Protein AF-A0A9X6AD32-F1 (afdb_monomer_lite)

Secondary structure (DSSP, 8-state):
--EEEEEEEE-SSHHHHHHHHHHHHHHHHHHHHTTPEEEEEEE-TT--TTPPPEEEEEEEE-TTS-HHHHHHHHHHSHHHHHHTTT----

Foldseek 3Di:
DKDKDKDKDFAPDPVLVVVVLQLVVLCQVLLVVLQKHWDDKDWDPCDDVPGTTMIITMIIHGPPDDPVVSVVVSCPDPSVVVSCVPPDPD

Sequence (90 aa):
MSQYQLRVYTLCSPEALIAYENIWSKHIPGLAKHRITTHGVWTVPAAPEGEAPQLYALVSYRDADDVQERLQAYLAGPEFRADMEGFDIS

pLDDT: mean 88.91, std 8.74, range [61.19, 97.88]

Structure (mmCIF, N/CA/C/O backbone):
data_AF-A0A9X6AD32-F1
#
_entry.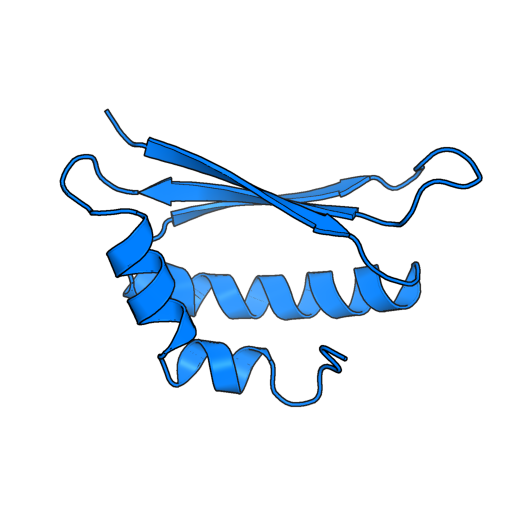id   AF-A0A9X6AD32-F1
#
loop_
_atom_site.group_PDB
_atom_site.id
_atom_site.type_symbol
_atom_site.label_atom_id
_atom_site.label_alt_id
_atom_site.label_comp_id
_atom_site.label_asym_id
_atom_site.label_entity_id
_atom_site.label_seq_id
_atom_site.pdbx_PDB_ins_code
_atom_site.Cartn_x
_atom_site.Cartn_y
_atom_site.Cartn_z
_atom_site.occupancy
_atom_site.B_iso_or_equiv
_atom_site.auth_seq_id
_atom_site.auth_comp_id
_atom_site.auth_asym_id
_atom_site.auth_atom_id
_atom_site.pdbx_PDB_model_num
ATOM 1 N N . MET A 1 1 ? -2.283 3.656 -21.716 1.00 74.00 1 MET A N 1
ATOM 2 C CA . MET A 1 1 ? -3.426 3.458 -20.814 1.00 74.00 1 MET A CA 1
ATOM 3 C C . MET A 1 1 ? -2.972 2.751 -19.550 1.00 74.00 1 MET A C 1
ATOM 5 O O . MET A 1 1 ? -2.893 1.529 -19.512 1.00 74.00 1 MET A O 1
ATOM 9 N N . SER A 1 2 ? -2.671 3.533 -18.514 1.00 87.81 2 SER A N 1
ATOM 10 C CA . SER A 1 2 ? -2.223 3.003 -17.226 1.00 87.81 2 SER A CA 1
ATOM 11 C C . SER A 1 2 ? -3.253 2.048 -16.621 1.00 87.81 2 SER A C 1
ATOM 13 O O . SER A 1 2 ? -4.459 2.280 -16.730 1.00 87.81 2 SER A O 1
ATOM 15 N N . GLN A 1 3 ? -2.776 1.008 -15.940 1.00 94.31 3 GLN A N 1
ATOM 16 C CA . GLN A 1 3 ? -3.630 0.115 -15.160 1.00 94.31 3 GLN A CA 1
ATOM 17 C C . GLN A 1 3 ? -3.726 0.646 -13.731 1.00 94.31 3 GLN A C 1
ATOM 19 O O . GLN A 1 3 ? -2.704 0.973 -13.129 1.00 94.31 3 GLN A O 1
ATOM 24 N N . TYR A 1 4 ? -4.938 0.726 -13.187 1.00 95.75 4 TYR A N 1
ATOM 25 C CA . TYR A 1 4 ? -5.189 1.186 -11.823 1.00 95.75 4 TYR A CA 1
ATOM 26 C C . TYR A 1 4 ? -5.656 0.022 -10.954 1.00 95.75 4 TYR A C 1
ATOM 28 O O . TYR A 1 4 ? -6.459 -0.800 -11.388 1.00 95.75 4 TYR A O 1
ATOM 36 N N . GLN A 1 5 ? -5.164 -0.026 -9.720 1.00 95.88 5 GLN A N 1
ATOM 37 C CA . GLN A 1 5 ? -5.547 -1.015 -8.722 1.00 95.88 5 GLN A CA 1
ATOM 38 C C . GLN A 1 5 ? -5.974 -0.293 -7.447 1.00 95.88 5 GLN A C 1
ATOM 40 O O . GLN A 1 5 ? -5.205 0.483 -6.877 1.00 95.88 5 GLN A O 1
ATOM 45 N N . LEU A 1 6 ? -7.191 -0.586 -6.991 1.00 96.75 6 LEU A N 1
ATOM 46 C CA . LEU A 1 6 ? -7.648 -0.223 -5.657 1.00 96.75 6 LEU A CA 1
ATOM 47 C C . LEU A 1 6 ? -7.303 -1.367 -4.701 1.00 96.75 6 LEU A C 1
ATOM 49 O O . LEU A 1 6 ? -7.740 -2.499 -4.904 1.00 96.75 6 LEU A O 1
ATOM 53 N N . ARG A 1 7 ? -6.510 -1.072 -3.673 1.00 95.31 7 ARG A N 1
ATOM 54 C CA . ARG A 1 7 ? -6.189 -2.001 -2.587 1.00 95.31 7 ARG A CA 1
ATOM 55 C C . ARG A 1 7 ? -7.046 -1.656 -1.380 1.00 95.31 7 ARG A C 1
ATOM 57 O O . ARG A 1 7 ? -7.142 -0.483 -1.024 1.00 95.31 7 ARG A O 1
ATOM 64 N N . VAL A 1 8 ? -7.655 -2.674 -0.778 1.00 94.44 8 VAL A N 1
ATOM 65 C CA . VAL A 1 8 ? -8.521 -2.538 0.396 1.00 94.44 8 VAL A CA 1
ATOM 66 C C . VAL A 1 8 ? -7.966 -3.427 1.496 1.00 94.44 8 VAL A C 1
ATOM 68 O O . VAL A 1 8 ? -7.860 -4.641 1.322 1.00 94.44 8 VAL A O 1
ATOM 71 N N . TYR A 1 9 ? -7.607 -2.813 2.615 1.00 92.31 9 TYR A N 1
ATOM 72 C CA . TYR A 1 9 ? -7.090 -3.487 3.798 1.00 92.31 9 TYR A CA 1
ATOM 73 C C . TYR A 1 9 ? -8.151 -3.425 4.884 1.00 92.31 9 TYR A C 1
ATOM 75 O O . TYR A 1 9 ? -8.633 -2.340 5.195 1.00 92.31 9 TYR A O 1
ATOM 83 N N . THR A 1 10 ? -8.519 -4.577 5.443 1.00 91.50 10 THR A N 1
ATOM 84 C CA . THR A 1 10 ? -9.436 -4.670 6.588 1.00 91.50 10 THR A CA 1
ATOM 85 C C . THR A 1 10 ? -8.613 -4.930 7.842 1.00 91.50 10 THR A C 1
ATOM 87 O O . THR A 1 10 ? -7.808 -5.859 7.856 1.00 91.50 10 THR A O 1
ATOM 90 N N . LEU A 1 11 ? -8.780 -4.085 8.857 1.00 89.56 11 LEU A N 1
ATOM 91 C CA . LEU A 1 11 ? -7.972 -4.084 10.073 1.00 89.56 11 LEU A CA 1
ATOM 92 C C . LEU A 1 11 ? -8.806 -4.572 11.263 1.00 89.56 11 LEU A C 1
ATOM 94 O O . LEU A 1 11 ? -10.031 -4.456 11.273 1.00 89.56 11 LEU A O 1
ATOM 98 N N . CYS A 1 12 ? -8.137 -5.125 12.276 1.00 87.75 12 CYS A N 1
ATOM 99 C CA . CYS A 1 12 ? -8.795 -5.725 13.439 1.00 87.75 12 CYS A CA 1
ATOM 100 C C . CYS A 1 12 ? -9.367 -4.696 14.427 1.00 87.75 12 CYS A C 1
ATOM 102 O O . CYS A 1 12 ? -10.298 -5.015 15.164 1.00 87.75 12 CYS A O 1
ATOM 104 N N . SER A 1 13 ? -8.831 -3.471 14.449 1.00 88.00 13 SER A N 1
ATOM 105 C CA . SER A 1 13 ? -9.299 -2.398 15.325 1.00 88.00 13 SER A CA 1
ATOM 106 C C . SER A 1 13 ? -9.006 -1.001 14.754 1.00 88.00 13 SER A C 1
ATOM 108 O O . SER A 1 13 ? -8.177 -0.860 13.845 1.00 88.00 13 SER A O 1
ATOM 110 N N . PRO A 1 14 ? -9.673 0.054 15.259 1.00 88.19 14 PRO A N 1
ATOM 111 C CA . PRO A 1 14 ? -9.377 1.435 14.877 1.00 88.19 14 PRO A CA 1
ATOM 112 C C . PRO A 1 14 ? -7.926 1.848 15.170 1.00 88.19 14 PRO A C 1
ATOM 114 O O . PRO A 1 14 ? -7.320 2.592 14.402 1.00 88.19 14 PRO A O 1
ATOM 117 N N . GLU A 1 15 ? -7.327 1.332 16.243 1.00 88.44 15 GLU A N 1
ATOM 118 C CA . GLU A 1 15 ? -5.923 1.579 16.584 1.00 88.44 15 GLU A CA 1
ATOM 119 C C . GLU A 1 15 ? -4.985 0.932 15.558 1.00 88.44 15 GLU A C 1
ATOM 121 O O . GLU A 1 15 ? -4.007 1.555 15.137 1.00 88.44 15 GLU A O 1
ATOM 126 N N . ALA A 1 16 ? -5.312 -0.284 15.099 1.00 89.06 16 ALA A N 1
ATOM 127 C CA . ALA A 1 16 ? -4.575 -0.953 14.031 1.00 89.06 16 ALA A CA 1
ATOM 128 C C . ALA A 1 16 ? -4.671 -0.181 12.706 1.00 89.06 16 ALA A C 1
ATOM 130 O O . ALA A 1 16 ? -3.685 -0.102 11.977 1.00 89.06 16 ALA A O 1
ATOM 131 N N . LEU A 1 17 ? -5.816 0.446 12.416 1.00 90.50 17 LEU A N 1
ATOM 132 C CA . LEU A 1 17 ? -5.979 1.323 11.254 1.00 90.50 17 LEU A CA 1
ATOM 133 C C . LEU A 1 17 ? -5.048 2.539 11.313 1.00 90.50 17 LEU A C 1
ATOM 135 O O . LEU A 1 17 ? -4.337 2.798 10.345 1.00 90.50 17 LEU A O 1
ATOM 139 N N . ILE A 1 18 ? -4.999 3.236 12.451 1.00 89.25 18 ILE A N 1
ATOM 140 C CA . ILE A 1 18 ? -4.105 4.390 12.650 1.00 89.25 18 ILE A CA 1
ATOM 141 C C . ILE A 1 18 ? -2.633 3.961 12.541 1.00 89.25 18 ILE A C 1
ATOM 143 O O . ILE A 1 18 ? -1.813 4.646 11.923 1.00 89.25 18 ILE A O 1
ATOM 147 N N . ALA A 1 19 ? -2.274 2.814 13.121 1.00 89.81 19 ALA A N 1
ATOM 148 C CA . ALA A 1 19 ? -0.924 2.269 13.009 1.00 89.81 19 ALA A CA 1
ATOM 149 C C . ALA A 1 19 ? -0.571 1.922 11.552 1.00 89.81 19 ALA A C 1
ATOM 151 O O . ALA A 1 19 ? 0.515 2.265 11.077 1.00 89.81 19 ALA A O 1
ATOM 152 N N . TYR A 1 20 ? -1.499 1.298 10.825 1.00 90.69 20 TYR A N 1
ATOM 153 C CA . TYR A 1 20 ? -1.282 0.879 9.445 1.00 90.69 20 TYR A CA 1
ATOM 154 C C . TYR A 1 20 ? -1.241 2.056 8.461 1.00 90.69 20 TYR A C 1
ATOM 156 O O . TYR A 1 20 ? -0.443 2.040 7.527 1.00 90.69 20 TYR A O 1
ATOM 164 N N . GLU A 1 21 ? -2.004 3.126 8.697 1.00 91.12 21 GLU A N 1
ATOM 165 C CA . GLU A 1 21 ? -1.922 4.369 7.916 1.00 91.12 21 GLU A CA 1
ATOM 166 C C . GLU A 1 21 ? -0.511 4.987 7.967 1.00 91.12 21 GLU A C 1
ATOM 168 O O . GLU A 1 21 ? 0.046 5.393 6.939 1.00 91.12 21 GLU A O 1
ATOM 173 N N . ASN A 1 22 ? 0.126 4.968 9.144 1.00 89.75 22 ASN A N 1
ATOM 174 C CA . ASN A 1 22 ? 1.508 5.427 9.306 1.00 89.75 22 ASN A CA 1
ATOM 175 C C . ASN A 1 22 ? 2.515 4.547 8.548 1.00 89.75 22 ASN A C 1
ATOM 177 O O . ASN A 1 22 ? 3.485 5.056 7.980 1.00 89.75 22 ASN A O 1
ATOM 181 N N . ILE A 1 23 ? 2.294 3.231 8.514 1.00 91.06 23 ILE A N 1
ATOM 182 C CA . ILE A 1 23 ? 3.131 2.291 7.753 1.00 91.06 23 ILE A CA 1
ATOM 183 C C . ILE A 1 23 ? 2.948 2.497 6.254 1.00 91.06 23 ILE A C 1
ATOM 185 O O . ILE A 1 23 ? 3.924 2.498 5.506 1.00 91.06 23 ILE A O 1
ATOM 189 N N . TRP A 1 24 ? 1.723 2.763 5.813 1.00 92.88 24 TRP A N 1
ATOM 190 C CA . TRP A 1 24 ? 1.428 2.953 4.403 1.00 92.88 24 TRP A CA 1
ATOM 191 C C . TRP A 1 24 ? 2.204 4.128 3.789 1.00 92.88 24 TRP A C 1
ATOM 193 O O . TRP A 1 24 ? 2.666 4.050 2.650 1.00 92.88 24 TRP A O 1
ATOM 203 N N . SER A 1 25 ? 2.445 5.187 4.566 1.00 90.44 25 SER A N 1
ATOM 204 C CA . SER A 1 25 ? 3.316 6.294 4.147 1.00 90.44 25 SER A CA 1
ATOM 205 C C . SER A 1 25 ? 4.755 5.843 3.848 1.00 90.44 25 SER A C 1
ATOM 207 O O . SER A 1 25 ? 5.387 6.371 2.930 1.00 90.44 25 SER A O 1
ATOM 209 N N . LYS A 1 26 ? 5.266 4.834 4.569 1.00 91.88 26 LYS A N 1
ATOM 210 C CA . LYS A 1 26 ? 6.602 4.252 4.349 1.00 91.88 26 LYS A CA 1
ATOM 211 C C . LYS A 1 26 ? 6.668 3.402 3.079 1.00 91.88 26 LYS A C 1
ATOM 213 O O . LYS A 1 26 ? 7.692 3.393 2.404 1.00 91.88 26 LYS A O 1
ATOM 218 N N . HIS A 1 27 ? 5.552 2.789 2.683 1.00 92.50 27 HIS A N 1
ATOM 219 C CA . HIS A 1 27 ? 5.477 2.006 1.450 1.00 92.50 27 HIS A CA 1
ATOM 220 C C . HIS A 1 27 ? 5.647 2.845 0.182 1.00 92.50 27 HIS A C 1
ATOM 222 O O . HIS A 1 27 ? 6.114 2.326 -0.832 1.00 92.50 27 HIS A O 1
ATOM 228 N N . ILE A 1 28 ? 5.294 4.137 0.202 1.00 94.38 28 ILE A N 1
ATOM 229 C CA . ILE A 1 28 ? 5.244 4.973 -1.008 1.00 94.38 28 ILE A CA 1
ATOM 230 C C . ILE A 1 28 ? 6.609 5.053 -1.727 1.00 94.38 28 ILE A C 1
ATOM 232 O O . ILE A 1 28 ? 6.648 4.763 -2.929 1.00 94.38 28 ILE A O 1
ATOM 236 N N . PRO A 1 29 ? 7.739 5.383 -1.062 1.00 94.50 29 PRO A N 1
ATOM 237 C CA . PRO A 1 29 ? 9.054 5.360 -1.706 1.00 94.50 29 PRO A CA 1
ATOM 238 C C . PRO A 1 29 ? 9.457 3.979 -2.238 1.00 94.50 29 PRO A C 1
ATOM 240 O O . PRO A 1 29 ? 10.028 3.891 -3.326 1.00 94.50 29 PRO A O 1
ATOM 243 N N . GLY A 1 30 ? 9.156 2.905 -1.499 1.00 93.75 30 GLY A N 1
ATOM 244 C CA . GLY A 1 30 ? 9.434 1.531 -1.924 1.00 93.75 30 GLY A CA 1
ATOM 245 C C . GLY A 1 30 ? 8.661 1.169 -3.191 1.00 93.75 30 GLY A C 1
ATOM 246 O O . GLY A 1 30 ? 9.256 0.806 -4.203 1.00 93.75 30 GLY A O 1
ATOM 247 N N . LEU A 1 31 ? 7.346 1.384 -3.192 1.00 95.19 31 LEU A N 1
ATOM 248 C CA . LEU A 1 31 ? 6.474 1.181 -4.351 1.00 95.19 31 LEU A CA 1
ATOM 249 C C . LEU A 1 31 ? 6.970 1.951 -5.585 1.00 95.19 31 LEU A C 1
ATOM 251 O O . LEU A 1 31 ? 7.045 1.382 -6.678 1.00 95.19 31 LEU A O 1
ATOM 255 N N . ALA A 1 32 ? 7.400 3.205 -5.411 1.00 95.19 32 ALA A N 1
ATOM 256 C CA . ALA A 1 32 ? 7.916 4.025 -6.504 1.00 95.19 32 ALA A CA 1
ATOM 257 C C . ALA A 1 32 ? 9.174 3.422 -7.162 1.00 95.19 32 ALA A C 1
ATOM 259 O O . ALA A 1 32 ? 9.281 3.439 -8.393 1.00 95.19 32 ALA A O 1
ATOM 260 N N . LYS A 1 33 ? 10.092 2.825 -6.384 1.00 94.56 33 LYS A N 1
ATOM 261 C CA . LYS A 1 33 ? 11.272 2.113 -6.922 1.00 94.56 33 LYS A CA 1
ATOM 262 C C . LYS A 1 33 ? 10.881 0.923 -7.798 1.00 94.56 33 LYS A C 1
ATOM 264 O O . LYS A 1 33 ? 11.537 0.655 -8.802 1.00 94.56 33 LYS A O 1
ATOM 269 N N . HIS A 1 34 ? 9.774 0.263 -7.466 1.00 92.69 34 HIS A N 1
ATOM 270 C CA . HIS A 1 34 ? 9.201 -0.839 -8.241 1.00 92.69 34 HIS A CA 1
ATOM 271 C C . HIS A 1 34 ? 8.233 -0.372 -9.341 1.00 92.69 34 HIS A C 1
ATOM 273 O O . HIS A 1 34 ? 7.514 -1.189 -9.915 1.00 92.69 34 HIS A O 1
ATOM 279 N N . ARG A 1 35 ? 8.241 0.928 -9.683 1.00 94.75 3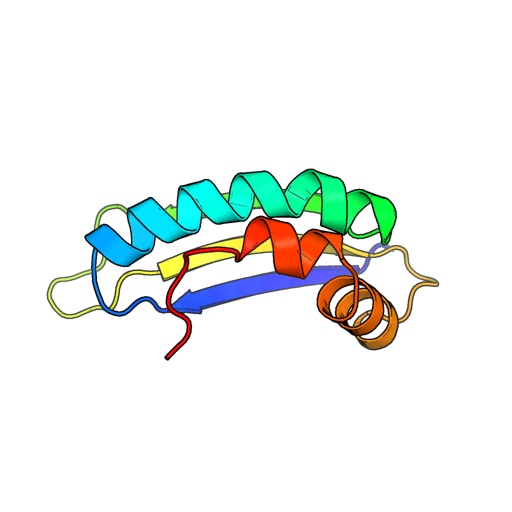5 ARG A N 1
ATOM 280 C CA . ARG A 1 35 ? 7.397 1.556 -10.721 1.00 94.75 35 ARG A CA 1
ATOM 281 C C . ARG A 1 35 ? 5.896 1.484 -10.427 1.00 94.75 35 ARG A C 1
ATOM 283 O O . ARG A 1 35 ? 5.087 1.577 -11.348 1.00 94.75 35 ARG A O 1
ATOM 290 N N . ILE A 1 36 ? 5.536 1.371 -9.153 1.00 96.19 36 ILE A N 1
ATOM 291 C CA . ILE A 1 36 ? 4.157 1.431 -8.678 1.00 96.19 36 ILE A CA 1
ATOM 292 C C . ILE A 1 36 ? 3.910 2.849 -8.158 1.00 96.19 36 ILE A C 1
ATOM 294 O O . ILE A 1 36 ? 4.547 3.296 -7.205 1.00 96.19 36 ILE A O 1
ATOM 298 N N . THR A 1 37 ? 3.002 3.582 -8.798 1.00 97.12 37 THR A N 1
ATOM 299 C CA . THR A 1 37 ? 2.671 4.959 -8.403 1.00 97.12 37 THR A CA 1
ATOM 300 C C . THR A 1 37 ? 1.491 4.952 -7.446 1.00 97.12 37 THR A C 1
ATOM 302 O O . THR A 1 37 ? 0.443 4.421 -7.794 1.00 97.12 37 THR A O 1
ATOM 305 N N . THR A 1 38 ? 1.637 5.572 -6.276 1.00 97.56 38 THR A N 1
ATOM 306 C CA . THR A 1 38 ? 0.525 5.789 -5.337 1.00 97.56 38 THR A CA 1
ATOM 307 C C . THR A 1 38 ? -0.165 7.112 -5.656 1.00 97.56 38 THR A C 1
ATOM 309 O O . THR A 1 38 ? 0.505 8.137 -5.755 1.00 97.56 38 THR A O 1
ATOM 312 N N . HIS A 1 39 ? -1.489 7.087 -5.819 1.00 97.12 39 HIS A N 1
ATOM 313 C CA . HIS A 1 39 ? -2.317 8.268 -6.116 1.00 97.12 39 HIS A CA 1
ATOM 314 C C . HIS A 1 39 ? -3.012 8.827 -4.883 1.00 97.12 39 HIS A C 1
ATOM 316 O O . HIS A 1 39 ? -3.231 10.029 -4.788 1.00 97.12 39 HIS A O 1
ATOM 322 N N . GLY A 1 40 ? -3.375 7.956 -3.947 1.00 95.69 40 GLY A N 1
ATOM 323 C CA . GLY A 1 40 ? -4.103 8.358 -2.758 1.00 95.69 40 GLY A CA 1
ATOM 324 C C . GLY A 1 40 ? -4.242 7.213 -1.778 1.00 95.69 40 GLY A C 1
ATOM 325 O O . GLY A 1 40 ? -4.242 6.042 -2.167 1.00 95.69 40 GLY A O 1
ATOM 326 N N . VAL A 1 41 ? -4.342 7.592 -0.512 1.00 96.00 41 VAL A N 1
ATOM 327 C CA . VAL A 1 41 ? -4.477 6.705 0.637 1.00 96.00 41 VAL A CA 1
ATOM 328 C C . VAL A 1 41 ? -5.496 7.358 1.545 1.00 96.00 41 VAL A C 1
ATOM 330 O O . VAL A 1 41 ? -5.357 8.544 1.846 1.00 96.00 41 VAL A O 1
ATOM 333 N N . TRP A 1 42 ? -6.544 6.636 1.911 1.00 94.31 42 TRP A N 1
ATOM 334 C CA . TRP A 1 42 ? -7.594 7.189 2.752 1.00 94.31 42 TRP A CA 1
ATOM 335 C C . TRP A 1 42 ? -8.233 6.116 3.620 1.00 94.31 42 TRP A C 1
ATOM 3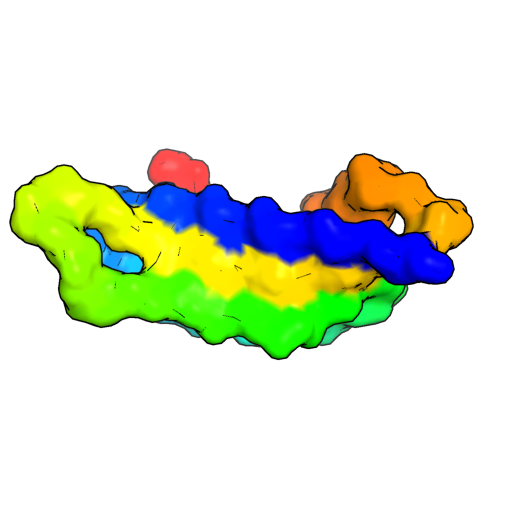37 O O . TRP A 1 42 ? -8.258 4.929 3.288 1.00 94.31 42 TRP A O 1
ATOM 347 N N . THR A 1 43 ? -8.775 6.571 4.738 1.00 91.19 43 THR A N 1
ATOM 348 C CA . THR A 1 43 ? -9.612 5.793 5.643 1.00 91.19 43 THR A CA 1
ATOM 349 C C . THR A 1 43 ? -11.042 6.326 5.583 1.00 91.19 43 THR A C 1
ATOM 351 O O . THR A 1 43 ? -11.290 7.417 5.062 1.00 91.19 43 THR A O 1
ATOM 354 N N . VAL A 1 44 ? -12.008 5.550 6.077 1.00 83.06 44 VAL A N 1
ATOM 355 C CA . VAL A 1 44 ? -13.399 6.002 6.217 1.00 83.06 44 VAL A CA 1
ATOM 356 C C . VAL A 1 44 ? -13.638 6.314 7.700 1.00 83.06 44 VAL A C 1
ATOM 358 O O . VAL A 1 44 ? -13.711 5.381 8.496 1.00 83.06 44 VAL A O 1
ATOM 361 N N . PRO A 1 45 ? -13.754 7.599 8.100 1.00 66.88 45 PRO A N 1
ATOM 362 C CA . PRO A 1 45 ? -13.797 8.003 9.514 1.00 66.88 45 PRO A CA 1
ATOM 363 C C . PRO A 1 45 ? -15.029 7.521 10.292 1.00 66.88 45 PRO A C 1
ATOM 365 O O . PRO A 1 45 ? -15.056 7.610 11.514 1.00 66.88 45 PRO A O 1
ATOM 368 N N . ALA A 1 46 ? -16.066 7.067 9.587 1.00 62.56 46 ALA A N 1
ATOM 369 C CA . ALA A 1 46 ? -17.365 6.705 10.141 1.00 62.56 46 ALA A CA 1
ATOM 370 C C . ALA A 1 46 ? -17.909 5.455 9.443 1.00 62.56 46 ALA A C 1
ATOM 372 O O . ALA A 1 46 ? -18.986 5.487 8.845 1.00 62.56 46 ALA A O 1
ATOM 373 N N . ALA A 1 47 ? -17.135 4.367 9.469 1.00 64.06 47 ALA A N 1
ATOM 374 C CA . ALA A 1 47 ? -17.701 3.065 9.145 1.00 64.06 47 ALA A CA 1
ATOM 375 C C . ALA A 1 47 ? -18.935 2.845 10.057 1.00 64.06 47 ALA A C 1
ATOM 377 O O . ALA A 1 47 ? -18.840 3.133 11.257 1.00 64.06 47 ALA A O 1
ATOM 378 N N . PRO A 1 48 ? -20.101 2.448 9.514 1.00 68.25 48 PRO A N 1
ATOM 379 C CA . PRO A 1 48 ? -21.285 2.101 10.294 1.00 68.25 48 PRO A CA 1
ATOM 380 C C . PRO A 1 48 ? -20.940 1.241 11.515 1.00 68.25 48 PRO A C 1
ATOM 382 O O . PRO A 1 48 ? -20.028 0.417 11.450 1.00 68.25 48 PRO A O 1
ATOM 385 N N . GLU A 1 49 ? -21.667 1.406 12.626 1.00 67.00 49 GLU A N 1
ATOM 386 C CA . GLU A 1 49 ? -21.474 0.554 13.808 1.00 67.00 49 GLU A CA 1
ATOM 387 C C . GLU A 1 49 ? -21.491 -0.931 13.403 1.00 67.00 49 GLU A C 1
ATOM 389 O O . GLU A 1 49 ? -22.474 -1.428 12.855 1.00 67.00 49 GLU A O 1
A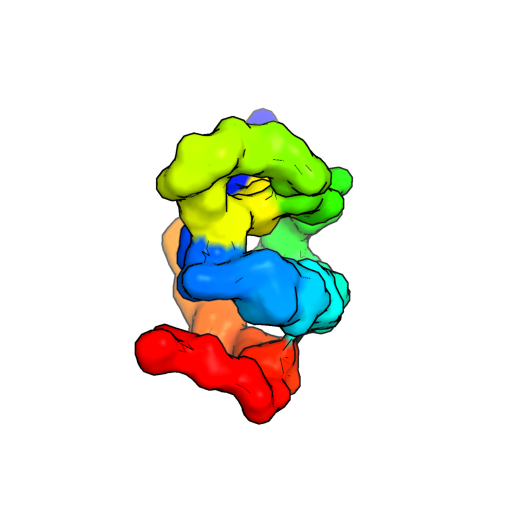TOM 394 N N . GLY A 1 50 ? -20.381 -1.629 13.6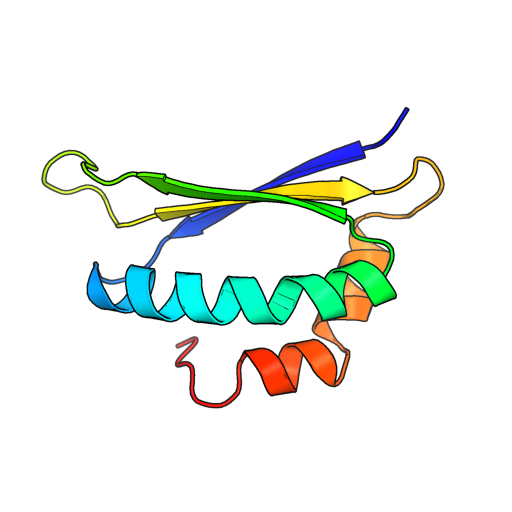62 1.00 68.88 50 GLY A N 1
ATOM 395 C CA . GLY A 1 50 ? -20.197 -3.040 13.312 1.00 68.88 50 GLY A CA 1
ATOM 396 C C . GLY A 1 50 ? -19.382 -3.309 12.041 1.00 68.88 50 GLY A C 1
ATOM 397 O O . GLY A 1 50 ? -19.057 -4.469 11.790 1.00 68.88 50 GLY A O 1
ATOM 398 N N . GLU A 1 51 ? -19.003 -2.290 11.266 1.00 78.88 51 GLU A N 1
ATOM 399 C CA . GLU A 1 51 ? -18.061 -2.461 10.156 1.00 78.88 51 GLU A CA 1
ATOM 400 C C . GLU A 1 51 ? -16.605 -2.442 10.633 1.00 78.88 51 GLU A C 1
ATOM 402 O O . GLU A 1 51 ? -16.194 -1.627 11.462 1.00 78.88 51 GLU A O 1
ATOM 407 N N . ALA A 1 52 ? -15.809 -3.362 10.088 1.00 84.38 52 ALA A N 1
ATOM 408 C CA . ALA A 1 52 ? -14.385 -3.415 10.371 1.00 84.38 52 ALA A CA 1
ATOM 409 C C . ALA A 1 52 ? -13.675 -2.192 9.758 1.00 84.38 52 ALA A C 1
ATOM 411 O O . ALA A 1 52 ? -13.980 -1.810 8.625 1.00 84.38 52 ALA A O 1
ATOM 412 N N . PRO A 1 53 ? -12.713 -1.582 10.465 1.00 89.88 53 PRO A N 1
ATOM 413 C CA . PRO A 1 53 ? -11.9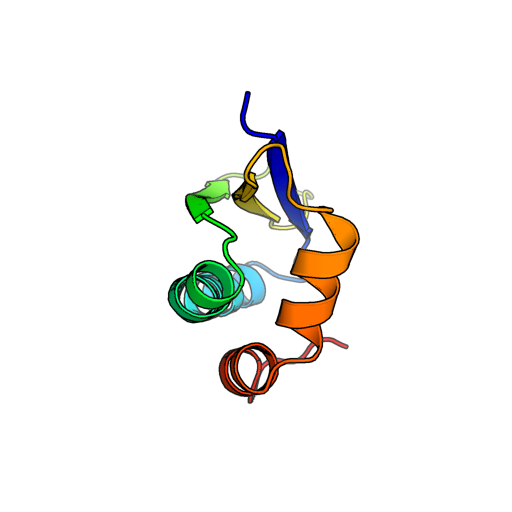83 -0.426 9.965 1.00 89.88 53 PRO A CA 1
ATOM 414 C C . PRO A 1 53 ? -11.184 -0.776 8.705 1.00 89.88 53 PRO A C 1
ATOM 416 O O . PRO A 1 53 ? -10.523 -1.815 8.640 1.00 89.88 53 PRO A O 1
ATOM 419 N N . GLN A 1 54 ? -11.229 0.108 7.703 1.00 92.44 54 GLN A N 1
ATOM 420 C CA . GLN A 1 54 ? -10.603 -0.120 6.401 1.00 92.44 54 GLN A CA 1
ATOM 421 C C . GLN A 1 54 ? -9.691 1.022 5.956 1.00 92.44 54 GLN A C 1
ATOM 423 O O . GLN A 1 54 ? -10.011 2.202 6.125 1.00 92.44 54 GLN A O 1
ATOM 428 N N . LEU A 1 55 ? -8.584 0.642 5.314 1.00 93.56 55 LEU A N 1
ATOM 429 C CA . LEU A 1 55 ? -7.688 1.536 4.586 1.00 93.56 55 LEU A CA 1
ATOM 430 C C . LEU A 1 55 ? -7.757 1.225 3.093 1.00 93.56 55 LEU A C 1
ATOM 432 O O . LEU A 1 55 ? -7.657 0.071 2.669 1.00 93.56 55 LEU A O 1
ATOM 436 N N . TYR A 1 56 ? -7.886 2.278 2.299 1.00 95.62 56 TYR A N 1
ATOM 437 C CA . TYR A 1 56 ? -7.938 2.223 0.849 1.00 95.62 56 TYR A CA 1
ATOM 438 C C . TYR A 1 56 ? -6.687 2.867 0.268 1.00 95.62 56 TYR A C 1
ATOM 440 O O . TYR A 1 56 ? -6.287 3.950 0.693 1.00 95.62 56 TYR A O 1
ATOM 448 N N . ALA A 1 57 ? -6.096 2.228 -0.738 1.00 97.06 57 ALA A N 1
ATOM 449 C CA . ALA A 1 57 ? -4.987 2.797 -1.488 1.00 97.06 57 ALA A CA 1
ATOM 450 C C . ALA A 1 57 ? -5.201 2.628 -2.992 1.00 97.06 57 ALA A C 1
ATOM 452 O O . ALA A 1 57 ? -5.373 1.511 -3.486 1.00 97.06 57 ALA A O 1
ATOM 453 N N . LEU A 1 58 ? -5.157 3.736 -3.731 1.00 97.88 58 LEU A N 1
ATOM 454 C CA . LEU A 1 58 ? -5.183 3.722 -5.190 1.00 97.88 58 LEU A CA 1
ATOM 455 C C . LEU A 1 58 ? -3.756 3.776 -5.722 1.00 97.88 58 LEU A C 1
ATOM 457 O O . LEU A 1 58 ? -3.028 4.742 -5.478 1.00 97.88 58 LEU A O 1
ATOM 461 N N . VAL A 1 59 ? -3.380 2.765 -6.499 1.00 97.69 59 VAL A N 1
ATOM 462 C CA . VAL A 1 59 ? -2.085 2.709 -7.177 1.00 97.69 59 VAL A CA 1
ATOM 463 C C . VAL A 1 59 ? -2.255 2.523 -8.680 1.00 97.69 59 VAL A C 1
ATOM 465 O O . VAL A 1 59 ? -3.299 2.065 -9.145 1.00 97.69 59 VAL A O 1
ATOM 468 N N . SER A 1 60 ? -1.225 2.860 -9.451 1.00 97.25 60 SER A N 1
ATOM 469 C CA . SER A 1 60 ? -1.178 2.564 -10.880 1.00 97.25 60 SER A CA 1
ATOM 470 C C . SER A 1 60 ? 0.138 1.952 -11.328 1.00 97.25 60 SER A C 1
ATOM 472 O O . SER A 1 60 ? 1.197 2.206 -10.750 1.00 97.25 60 SER A O 1
ATOM 474 N N . TYR A 1 61 ? 0.045 1.249 -12.447 1.00 96.19 61 TYR A N 1
ATOM 475 C CA . TYR A 1 61 ? 1.126 0.604 -13.172 1.00 96.19 61 TYR A CA 1
ATOM 476 C C . TYR A 1 61 ? 1.157 1.147 -14.600 1.00 96.19 61 TYR A C 1
ATOM 478 O O . TYR A 1 61 ? 0.135 1.596 -15.136 1.00 96.19 61 TYR A O 1
ATOM 486 N N . ARG A 1 62 ? 2.330 1.111 -15.235 1.00 93.88 62 ARG A N 1
ATOM 487 C CA . ARG A 1 62 ? 2.436 1.440 -16.661 1.00 93.88 62 ARG A CA 1
ATOM 488 C C . ARG A 1 62 ? 1.874 0.280 -17.478 1.00 93.88 62 ARG A C 1
ATOM 490 O O . ARG A 1 62 ? 1.954 -0.861 -17.050 1.00 93.88 62 ARG A O 1
ATOM 497 N N . ASP A 1 63 ? 1.375 0.558 -18.676 1.00 87.88 63 ASP A N 1
ATOM 498 C CA . ASP A 1 63 ? 0.745 -0.441 -19.553 1.00 87.88 63 ASP A CA 1
ATOM 499 C C . ASP A 1 63 ? 1.572 -1.711 -19.771 1.00 87.88 63 ASP A C 1
ATOM 501 O O . ASP A 1 63 ? 1.021 -2.802 -19.843 1.00 87.88 63 ASP A O 1
ATOM 505 N N . ALA A 1 64 ? 2.887 -1.547 -19.925 1.00 89.44 64 ALA A N 1
ATOM 506 C CA . ALA A 1 64 ? 3.810 -2.633 -20.228 1.00 89.44 64 ALA A CA 1
ATOM 507 C C . ALA A 1 64 ? 4.267 -3.404 -18.980 1.00 89.44 64 ALA A C 1
ATOM 509 O O . ALA A 1 64 ? 5.018 -4.366 -19.111 1.00 89.44 64 ALA A O 1
ATOM 510 N N . ASP A 1 65 ? 3.893 -2.949 -17.782 1.00 93.31 65 ASP A N 1
ATOM 511 C CA . ASP A 1 65 ? 4.264 -3.616 -16.542 1.00 93.31 65 ASP A CA 1
ATOM 512 C C . ASP A 1 65 ? 3.269 -4.747 -16.239 1.00 93.31 65 ASP A C 1
ATOM 514 O O . ASP A 1 65 ? 2.053 -4.549 -16.256 1.00 93.31 65 ASP A O 1
ATOM 518 N N . ASP A 1 66 ? 3.793 -5.926 -15.907 1.00 93.81 66 ASP A N 1
ATOM 519 C CA . ASP A 1 66 ? 2.999 -6.986 -15.296 1.00 93.81 66 ASP A CA 1
ATOM 520 C C . ASP A 1 66 ? 2.724 -6.622 -13.828 1.00 93.81 66 ASP A C 1
ATOM 522 O O . ASP A 1 66 ? 3.640 -6.474 -13.011 1.00 93.81 66 ASP A O 1
ATOM 526 N N . VAL A 1 67 ? 1.445 -6.437 -13.497 1.00 92.81 67 VAL A N 1
ATOM 527 C CA . VAL A 1 67 ? 0.992 -6.011 -12.163 1.00 92.81 67 VAL A CA 1
ATOM 528 C C . VAL A 1 67 ? 1.474 -6.970 -11.076 1.00 92.81 67 VAL A C 1
ATOM 530 O O . VAL A 1 67 ? 1.922 -6.522 -10.014 1.00 92.81 67 VAL A O 1
ATOM 533 N N . GLN A 1 68 ? 1.392 -8.276 -11.336 1.00 93.06 68 GLN A N 1
ATOM 534 C CA . GLN A 1 68 ? 1.740 -9.302 -10.365 1.00 93.06 68 GLN A CA 1
ATOM 535 C C . GLN A 1 68 ? 3.254 -9.355 -10.167 1.00 93.06 68 GLN A C 1
ATOM 537 O O . GLN A 1 68 ? 3.709 -9.374 -9.026 1.00 93.06 68 GLN A O 1
ATOM 542 N N . GLU A 1 69 ? 4.036 -9.311 -11.246 1.00 94.62 69 GLU A N 1
ATOM 543 C CA . GLU A 1 69 ? 5.500 -9.288 -11.181 1.00 94.62 69 GLU A CA 1
ATOM 544 C C . GLU A 1 69 ? 5.999 -8.080 -10.376 1.00 94.62 69 GLU A C 1
ATOM 546 O O . GLU A 1 69 ? 6.816 -8.231 -9.464 1.00 94.62 69 GLU A O 1
ATOM 551 N N . ARG A 1 70 ? 5.472 -6.877 -10.654 1.00 94.44 70 ARG A N 1
ATOM 552 C CA . ARG A 1 70 ? 5.868 -5.657 -9.931 1.00 94.44 70 ARG A CA 1
ATOM 553 C C . ARG A 1 70 ? 5.505 -5.718 -8.456 1.00 94.44 70 ARG A C 1
ATOM 555 O O . ARG A 1 70 ? 6.313 -5.317 -7.618 1.00 94.44 70 ARG A O 1
ATOM 562 N N . LEU A 1 71 ? 4.317 -6.231 -8.136 1.00 92.25 71 LEU A N 1
ATOM 563 C CA . LEU A 1 71 ? 3.897 -6.410 -6.751 1.00 92.25 71 LEU A CA 1
ATOM 564 C C . LEU A 1 71 ? 4.791 -7.423 -6.025 1.00 92.25 71 LEU A C 1
ATOM 566 O O . LEU A 1 71 ? 5.271 -7.125 -4.936 1.00 92.25 71 LEU A O 1
ATOM 570 N N . GLN A 1 72 ? 5.059 -8.583 -6.627 1.00 93.56 72 GLN A N 1
ATOM 571 C CA . GLN A 1 72 ? 5.920 -9.604 -6.023 1.00 93.56 72 GLN A CA 1
ATOM 572 C C . GLN A 1 72 ? 7.350 -9.099 -5.823 1.00 93.56 72 GLN A C 1
ATOM 574 O O . GLN A 1 72 ? 7.935 -9.329 -4.766 1.00 93.56 72 GLN A O 1
ATOM 579 N N . ALA A 1 73 ? 7.893 -8.351 -6.787 1.00 93.88 73 ALA A N 1
ATOM 580 C CA . ALA A 1 73 ? 9.210 -7.739 -6.654 1.00 93.88 73 ALA A CA 1
ATOM 581 C C . ALA A 1 73 ? 9.277 -6.769 -5.463 1.00 93.88 73 ALA A C 1
ATOM 583 O O . ALA A 1 73 ? 10.265 -6.781 -4.734 1.00 93.88 73 ALA A O 1
ATOM 584 N N . TYR A 1 74 ? 8.229 -5.966 -5.247 1.00 93.12 74 TYR A N 1
ATOM 585 C CA . TYR A 1 74 ? 8.139 -5.075 -4.090 1.00 93.12 74 TYR A CA 1
ATOM 586 C C . TYR A 1 74 ? 8.050 -5.850 -2.767 1.00 93.12 74 TYR A C 1
ATOM 588 O O . TYR A 1 74 ? 8.824 -5.588 -1.851 1.00 93.12 74 TYR A O 1
ATOM 596 N N . LEU A 1 75 ? 7.155 -6.840 -2.680 1.00 91.44 75 LEU A N 1
ATOM 597 C CA . LEU A 1 75 ? 6.957 -7.641 -1.464 1.00 91.44 75 LEU A CA 1
ATOM 598 C C . LEU A 1 75 ? 8.199 -8.465 -1.081 1.00 91.44 75 LEU A C 1
ATOM 600 O O . LEU A 1 75 ? 8.444 -8.712 0.099 1.00 91.44 75 LEU A O 1
ATOM 604 N N . ALA A 1 76 ? 8.998 -8.884 -2.065 1.00 91.56 76 ALA A N 1
ATOM 605 C CA . ALA A 1 76 ? 10.253 -9.597 -1.839 1.00 91.56 76 ALA A CA 1
ATOM 606 C C . ALA A 1 76 ? 11.426 -8.671 -1.454 1.00 91.56 76 ALA A C 1
ATOM 608 O O . ALA A 1 76 ? 12.454 -9.163 -0.975 1.00 91.56 76 ALA A O 1
ATOM 609 N N . GLY A 1 77 ? 11.287 -7.360 -1.673 1.00 89.06 77 GLY A N 1
ATOM 610 C CA . GLY A 1 77 ? 12.335 -6.365 -1.471 1.00 89.06 77 GLY A CA 1
ATOM 611 C C . GLY A 1 77 ? 12.635 -6.062 0.005 1.00 89.06 77 GLY A C 1
ATOM 612 O O . GLY A 1 77 ? 11.782 -6.254 0.879 1.00 89.06 77 GLY A O 1
ATOM 613 N N . PRO A 1 78 ? 13.850 -5.574 0.314 1.00 87.12 78 PRO A N 1
ATOM 614 C CA . PRO A 1 78 ? 14.207 -5.135 1.663 1.00 87.12 78 PRO A CA 1
ATOM 615 C C . PRO A 1 78 ? 13.377 -3.933 2.137 1.00 87.12 78 PRO A C 1
ATOM 617 O O . PRO A 1 78 ? 13.170 -3.791 3.338 1.00 87.12 78 PRO A O 1
ATOM 620 N N . GLU A 1 79 ? 12.873 -3.101 1.220 1.00 87.44 79 GLU A N 1
ATOM 621 C CA . GLU A 1 79 ? 12.016 -1.955 1.534 1.00 87.44 79 GLU A CA 1
ATOM 622 C C . GLU A 1 79 ? 10.744 -2.384 2.260 1.00 87.44 79 GLU A C 1
ATOM 624 O O . GLU A 1 79 ? 10.468 -1.890 3.346 1.00 87.44 79 GLU A O 1
ATOM 629 N N . PHE A 1 80 ? 10.013 -3.356 1.706 1.00 87.56 80 PHE A N 1
ATOM 630 C CA . PHE A 1 80 ? 8.777 -3.833 2.318 1.00 87.56 80 PHE A CA 1
ATOM 631 C C . PHE A 1 80 ? 9.023 -4.401 3.721 1.00 87.56 80 PHE A C 1
ATOM 633 O O . PHE A 1 80 ? 8.272 -4.119 4.650 1.00 87.56 80 PHE A O 1
ATOM 640 N N . ARG A 1 81 ? 10.114 -5.157 3.903 1.00 86.50 81 ARG A N 1
ATOM 641 C CA . ARG A 1 81 ? 10.478 -5.706 5.218 1.00 86.50 81 ARG A CA 1
ATOM 642 C C . ARG A 1 81 ? 10.786 -4.610 6.235 1.00 86.50 81 ARG A C 1
ATOM 644 O O . ARG A 1 81 ? 10.353 -4.728 7.374 1.00 86.50 81 ARG A O 1
ATOM 651 N N . ALA A 1 82 ? 11.509 -3.569 5.824 1.00 86.94 82 ALA A N 1
ATOM 652 C CA . ALA A 1 82 ? 11.828 -2.434 6.685 1.00 86.94 82 ALA A CA 1
ATOM 653 C C . ALA A 1 82 ? 10.575 -1.617 7.042 1.00 86.94 82 ALA A C 1
ATOM 655 O O . ALA A 1 82 ? 10.426 -1.172 8.178 1.00 86.94 82 ALA A O 1
ATOM 656 N N . ASP A 1 83 ? 9.648 -1.451 6.097 1.00 87.75 83 ASP A N 1
ATOM 657 C CA . ASP A 1 83 ? 8.403 -0.722 6.342 1.00 87.75 83 ASP A CA 1
ATOM 658 C C . ASP A 1 83 ? 7.510 -1.433 7.370 1.00 87.75 83 ASP A C 1
ATOM 660 O O . ASP A 1 83 ? 6.877 -0.770 8.197 1.00 87.75 83 ASP A O 1
ATOM 664 N N . MET A 1 84 ? 7.482 -2.770 7.310 1.00 86.38 84 MET A N 1
ATOM 665 C CA . MET A 1 84 ? 6.667 -3.647 8.159 1.00 86.38 84 MET A CA 1
ATOM 666 C C . MET A 1 84 ? 7.341 -4.021 9.489 1.00 86.38 84 MET A C 1
ATOM 668 O O . MET A 1 84 ? 6.730 -4.705 10.310 1.00 86.38 84 MET A O 1
ATOM 672 N N . GLU A 1 85 ? 8.589 -3.607 9.724 1.00 85.31 85 GLU A N 1
ATOM 673 C CA . GLU A 1 85 ? 9.310 -3.927 10.957 1.00 85.31 85 GLU A CA 1
ATOM 674 C C . GLU A 1 85 ? 8.553 -3.395 12.188 1.00 85.31 85 GLU A C 1
ATOM 676 O O . GLU A 1 85 ? 8.251 -2.204 12.296 1.00 85.31 85 GLU A O 1
ATOM 681 N N . GLY A 1 86 ? 8.228 -4.297 13.120 1.00 78.00 86 GLY A N 1
ATOM 682 C CA . GLY A 1 86 ? 7.477 -3.978 14.338 1.00 78.00 86 GLY A CA 1
ATOM 683 C C . GLY A 1 86 ? 5.953 -3.922 14.178 1.00 78.00 86 GLY A C 1
ATOM 684 O O . GLY A 1 86 ? 5.274 -3.628 15.160 1.00 78.00 86 GLY A O 1
ATOM 685 N N . PHE A 1 87 ? 5.406 -4.212 12.991 1.00 77.69 87 PHE A N 1
ATOM 686 C CA . PHE A 1 87 ? 3.963 -4.359 12.786 1.00 77.69 87 PHE A CA 1
ATOM 687 C C . PHE A 1 87 ? 3.545 -5.827 12.831 1.00 77.69 87 PHE A C 1
ATOM 689 O O . PHE A 1 87 ? 4.128 -6.667 12.144 1.00 77.69 87 PHE A O 1
ATOM 696 N N . ASP A 1 88 ? 2.523 -6.128 13.629 1.00 72.94 88 ASP A N 1
ATOM 697 C CA . ASP A 1 88 ? 1.962 -7.471 13.703 1.00 72.94 88 ASP A CA 1
ATOM 698 C C . ASP A 1 88 ? 1.042 -7.727 12.502 1.00 72.94 88 ASP A C 1
ATOM 700 O O . ASP A 1 88 ? 0.097 -6.981 12.250 1.00 72.94 88 ASP A O 1
ATOM 704 N N . ILE A 1 89 ? 1.364 -8.770 11.741 1.00 68.31 89 ILE A N 1
ATOM 705 C CA . ILE A 1 89 ? 0.613 -9.226 10.563 1.00 68.31 89 ILE A CA 1
ATOM 706 C C . ILE A 1 89 ? -0.181 -10.511 10.837 1.00 68.31 89 ILE A C 1
ATOM 708 O O . ILE A 1 89 ? -0.739 -11.073 9.891 1.00 68.31 89 ILE A O 1
ATOM 712 N N . SER A 1 90 ? -0.166 -11.007 12.082 1.00 61.19 90 SER A N 1
ATOM 713 C CA . SER A 1 90 ? -0.857 -12.235 12.499 1.00 61.19 90 SER A CA 1
ATOM 714 C C . SER A 1 90 ? -2.331 -12.044 12.850 1.00 61.19 90 SER A C 1
ATOM 716 O O . SER A 1 90 ? -2.749 -10.910 13.175 1.00 61.19 90 SER A O 1
#

Radius of gyration: 13.84 Å; chains: 1; bounding box: 36×21×37 Å